Protein AF-A0A954LN34-F1 (afdb_monomer)

pLDDT: mean 87.36, std 16.61, range [33.41, 98.31]

Nearest PDB structures (foldseek):
  6lxg-assembly1_B  TM=5.171E-01  e=6.268E+00  Mycobacterium tuberculosis
  7b5c-assembly1_A  TM=2.939E-01  e=4.880E+00  Mus musculus

Structure (mmCIF, N/CA/C/O backbone):
data_AF-A0A954LN34-F1
#
_entry.id   AF-A0A954LN34-F1
#
loop_
_atom_site.group_PDB
_atom_site.id
_atom_site.type_symbol
_atom_site.label_atom_id
_atom_site.label_alt_id
_atom_site.label_comp_id
_atom_site.label_asym_id
_atom_site.label_entity_id
_atom_site.label_seq_id
_atom_site.pdbx_PDB_ins_code
_atom_site.Cartn_x
_atom_site.Cartn_y
_atom_site.Cartn_z
_atom_site.occupancy
_atom_site.B_iso_or_equiv
_atom_site.auth_seq_id
_atom_site.auth_comp_id
_atom_site.auth_asym_id
_atom_site.auth_atom_id
_atom_site.pdbx_PDB_model_num
ATOM 1 N N . MET A 1 1 ? -23.114 -27.051 -8.388 1.00 41.94 1 MET A N 1
ATOM 2 C CA . MET A 1 1 ? -22.144 -25.937 -8.373 1.00 41.94 1 MET A CA 1
ATOM 3 C C . MET A 1 1 ? -21.396 -26.047 -7.059 1.00 41.94 1 MET A C 1
ATOM 5 O O . MET A 1 1 ? -22.059 -26.038 -6.033 1.00 41.94 1 MET A O 1
ATOM 9 N N . ALA A 1 2 ? -20.092 -26.320 -7.089 1.00 38.81 2 ALA A N 1
ATOM 10 C CA . ALA A 1 2 ? -19.296 -26.525 -5.880 1.00 38.81 2 ALA A CA 1
ATOM 11 C C . ALA A 1 2 ? -18.887 -25.170 -5.283 1.00 38.81 2 ALA A C 1
ATOM 13 O O . ALA A 1 2 ? -18.466 -24.279 -6.020 1.00 38.81 2 ALA A O 1
ATOM 14 N N . GLU A 1 3 ? -19.047 -25.025 -3.970 1.00 33.44 3 GLU A N 1
ATOM 15 C CA . GLU A 1 3 ? -18.544 -23.899 -3.178 1.00 33.44 3 GLU A CA 1
ATOM 16 C C . GLU A 1 3 ? -17.010 -23.817 -3.304 1.00 33.44 3 GLU A C 1
ATOM 18 O O . GLU A 1 3 ? -16.348 -24.860 -3.243 1.00 33.44 3 GLU A O 1
ATOM 23 N N . PRO A 1 4 ? -16.408 -22.629 -3.497 1.00 43.12 4 PRO A N 1
ATOM 24 C CA . PRO A 1 4 ? -14.958 -22.517 -3.479 1.00 43.12 4 PRO A CA 1
ATOM 25 C C . PRO A 1 4 ? -14.451 -22.800 -2.061 1.00 43.12 4 PRO A C 1
ATOM 27 O O . PRO A 1 4 ? -14.928 -22.215 -1.090 1.00 43.12 4 PRO A O 1
ATOM 30 N N . ALA A 1 5 ? -13.488 -23.715 -1.955 1.00 43.81 5 ALA A N 1
ATOM 31 C CA . ALA A 1 5 ? -12.868 -24.095 -0.695 1.00 43.81 5 ALA A CA 1
ATOM 32 C C . ALA A 1 5 ? -12.313 -22.857 0.029 1.00 43.81 5 ALA A C 1
ATOM 34 O O . ALA A 1 5 ? -11.467 -22.137 -0.504 1.00 43.81 5 ALA A O 1
ATOM 35 N N . ASN A 1 6 ? -12.802 -22.625 1.247 1.00 42.81 6 ASN A N 1
ATOM 36 C CA . ASN A 1 6 ? -12.326 -21.573 2.131 1.00 42.81 6 ASN A CA 1
ATOM 37 C C . ASN A 1 6 ? -10.944 -21.981 2.663 1.00 42.81 6 ASN A C 1
ATOM 39 O O . ASN A 1 6 ? -10.835 -22.778 3.595 1.00 42.81 6 ASN A O 1
ATOM 43 N N . LEU A 1 7 ? -9.883 -21.513 2.003 1.00 35.97 7 LEU A N 1
ATOM 44 C CA . LEU A 1 7 ? -8.518 -21.696 2.487 1.00 35.97 7 LEU A CA 1
ATOM 45 C C . LEU A 1 7 ? -8.328 -20.825 3.738 1.00 35.97 7 LEU A C 1
ATOM 47 O O . LEU A 1 7 ? -8.652 -19.637 3.689 1.00 35.97 7 LEU A O 1
ATOM 51 N N . PRO A 1 8 ? -7.813 -21.379 4.850 1.00 37.09 8 PRO A N 1
ATOM 52 C CA . PRO A 1 8 ? -7.525 -20.580 6.032 1.00 37.09 8 PRO A CA 1
ATOM 53 C C . PRO A 1 8 ? -6.490 -19.496 5.689 1.00 37.09 8 PRO A C 1
ATOM 55 O O . PRO A 1 8 ? -5.587 -19.751 4.881 1.00 37.09 8 PRO A O 1
ATOM 58 N N . PRO A 1 9 ? -6.601 -18.292 6.277 1.00 42.91 9 PRO A N 1
ATOM 59 C CA . PRO A 1 9 ? -5.629 -17.236 6.046 1.00 42.91 9 PRO A CA 1
ATOM 60 C C . PRO A 1 9 ? -4.232 -17.723 6.467 1.00 42.91 9 PRO A C 1
ATOM 62 O O . PRO A 1 9 ? -4.097 -18.353 7.521 1.00 42.91 9 PRO A O 1
ATOM 65 N N . PRO A 1 10 ? -3.188 -17.464 5.660 1.00 43.22 10 PRO A N 1
ATOM 66 C CA . PRO A 1 10 ? -1.833 -17.856 6.009 1.00 43.22 10 PRO A CA 1
ATOM 67 C C . PRO A 1 10 ? -1.407 -17.133 7.291 1.00 43.22 10 PRO A C 1
ATOM 69 O O . PRO A 1 10 ? -1.417 -15.904 7.357 1.00 43.22 10 PRO A O 1
ATOM 72 N N . GLN A 1 11 ? -1.034 -17.901 8.313 1.00 33.41 11 GLN A N 1
ATOM 73 C CA . GLN A 1 11 ? -0.382 -17.367 9.503 1.00 33.41 11 GLN A CA 1
ATOM 74 C C . GLN A 1 11 ? 1.071 -17.053 9.142 1.00 33.41 11 GLN A C 1
ATOM 76 O O . GLN A 1 11 ? 1.841 -17.961 8.836 1.00 33.41 11 GLN A O 1
ATOM 81 N N . VAL A 1 12 ? 1.432 -15.771 9.139 1.00 45.25 12 VAL A N 1
ATOM 82 C CA . VAL A 1 12 ? 2.805 -15.316 8.896 1.00 45.25 12 VAL A CA 1
ATOM 83 C C . VAL A 1 12 ? 3.353 -14.662 10.158 1.00 45.25 12 VAL A C 1
ATOM 85 O O . VAL A 1 12 ? 2.888 -13.605 10.580 1.00 45.25 12 VAL A O 1
ATOM 88 N N . ASP A 1 13 ? 4.340 -15.320 10.766 1.00 37.47 13 ASP A N 1
ATOM 89 C CA . ASP A 1 13 ? 5.148 -14.762 11.848 1.00 37.47 13 ASP A CA 1
ATOM 90 C C . ASP A 1 13 ? 5.929 -13.544 11.337 1.00 37.47 13 ASP A C 1
ATOM 92 O O . ASP A 1 13 ? 6.609 -13.608 10.310 1.00 37.47 13 ASP A O 1
ATOM 96 N N . ALA A 1 14 ? 5.863 -12.433 12.075 1.00 39.62 14 ALA A N 1
ATOM 97 C CA . ALA A 1 14 ? 6.449 -11.133 11.733 1.00 39.62 14 ALA A CA 1
ATOM 98 C C . ALA A 1 14 ? 7.988 -11.078 11.882 1.00 39.62 14 ALA A C 1
ATOM 100 O O . ALA A 1 14 ? 8.543 -10.160 12.488 1.00 39.62 14 ALA A O 1
ATOM 101 N N . THR A 1 15 ? 8.697 -12.067 11.339 1.00 38.38 15 THR A N 1
ATOM 102 C CA . THR A 1 15 ? 10.159 -12.032 11.192 1.00 38.38 15 THR A CA 1
ATOM 103 C C . THR A 1 15 ? 10.550 -11.376 9.867 1.00 38.38 15 THR A C 1
ATOM 105 O O . THR A 1 15 ? 9.767 -11.327 8.919 1.00 38.38 15 THR A O 1
ATOM 108 N N . ALA A 1 16 ? 11.756 -10.804 9.805 1.00 47.44 16 ALA A N 1
ATOM 109 C CA . ALA A 1 16 ? 12.271 -10.180 8.592 1.00 47.44 16 ALA A CA 1
ATOM 110 C C . ALA A 1 16 ? 12.345 -11.213 7.453 1.00 47.44 16 ALA A C 1
ATOM 112 O O . ALA A 1 16 ? 13.194 -12.102 7.460 1.00 47.44 16 ALA A O 1
ATOM 113 N N . VAL A 1 17 ? 11.446 -11.070 6.482 1.00 54.97 17 VAL A N 1
ATOM 114 C CA . VAL A 1 17 ? 11.381 -11.850 5.242 1.00 54.97 17 VAL A CA 1
ATOM 115 C C . VAL A 1 17 ? 12.720 -11.696 4.507 1.00 54.97 17 VAL A C 1
ATOM 117 O O . VAL A 1 17 ? 13.116 -10.584 4.151 1.00 54.97 17 VAL A O 1
ATOM 120 N N . ALA A 1 18 ? 13.465 -12.792 4.334 1.00 58.56 18 ALA A N 1
ATOM 121 C CA . ALA A 1 18 ? 14.769 -12.771 3.667 1.00 58.56 18 ALA A CA 1
ATOM 122 C C . ALA A 1 18 ? 14.633 -12.343 2.187 1.00 58.56 18 ALA A C 1
ATOM 124 O O . ALA A 1 18 ? 13.582 -12.504 1.581 1.00 58.56 18 ALA A O 1
ATOM 125 N N . ALA A 1 19 ? 15.692 -11.833 1.548 1.00 58.03 19 ALA A N 1
ATOM 126 C CA . ALA A 1 19 ? 15.618 -11.386 0.144 1.00 58.03 19 ALA A CA 1
ATOM 127 C C . ALA A 1 19 ? 15.076 -12.440 -0.864 1.00 58.03 19 ALA A C 1
ATOM 129 O O . ALA A 1 19 ? 14.280 -12.055 -1.723 1.00 58.03 19 ALA A O 1
ATOM 130 N N . PRO A 1 20 ? 15.410 -13.750 -0.760 1.00 60.56 20 PRO A N 1
ATOM 131 C CA . PRO A 1 20 ? 14.791 -14.789 -1.596 1.00 60.56 20 PRO A CA 1
ATOM 132 C C . PRO A 1 20 ? 13.274 -14.904 -1.386 1.00 60.56 20 PRO A C 1
ATOM 134 O O . PRO A 1 20 ? 12.537 -15.241 -2.308 1.00 60.56 20 PRO A O 1
ATOM 137 N N . ASP A 1 21 ? 12.817 -14.589 -0.179 1.00 81.88 21 ASP A N 1
ATOM 138 C CA . ASP A 1 21 ? 11.415 -14.618 0.221 1.00 81.88 21 ASP A CA 1
ATOM 139 C C . ASP A 1 21 ? 10.675 -13.358 -0.282 1.00 81.88 21 ASP A C 1
ATOM 141 O O . ASP A 1 21 ? 9.551 -13.443 -0.768 1.00 81.88 21 ASP A O 1
ATOM 145 N N . LEU A 1 22 ? 11.343 -12.197 -0.355 1.00 90.06 22 LEU A N 1
ATOM 146 C CA . LEU A 1 22 ? 10.766 -10.988 -0.965 1.00 90.06 22 LEU A CA 1
ATOM 147 C C . LEU A 1 22 ? 10.579 -11.089 -2.483 1.00 90.06 22 LEU A C 1
ATOM 149 O O . LEU A 1 22 ? 9.572 -10.597 -2.994 1.00 90.06 22 LEU A O 1
ATOM 153 N N . LEU A 1 23 ? 11.505 -11.734 -3.202 1.00 92.50 23 LEU A N 1
ATOM 154 C CA . LEU A 1 23 ? 11.328 -12.023 -4.629 1.00 92.50 23 LEU A CA 1
ATOM 155 C C . LEU A 1 23 ? 10.081 -12.891 -4.845 1.00 92.50 23 LEU A C 1
ATOM 157 O O . LEU A 1 23 ? 9.203 -12.529 -5.629 1.00 92.50 23 LEU A O 1
ATOM 161 N N . ALA A 1 24 ? 9.979 -13.997 -4.103 1.00 92.12 24 ALA A N 1
ATOM 162 C CA . ALA A 1 24 ? 8.830 -14.892 -4.170 1.00 92.12 24 ALA A CA 1
ATOM 163 C C . ALA A 1 24 ? 7.522 -14.168 -3.806 1.00 92.12 24 ALA A C 1
ATOM 165 O O . ALA A 1 24 ? 6.539 -14.269 -4.541 1.00 92.12 24 ALA A O 1
ATOM 166 N N . ALA A 1 25 ? 7.519 -13.375 -2.731 1.00 93.69 25 ALA A N 1
ATOM 167 C CA . ALA A 1 25 ? 6.365 -12.591 -2.304 1.00 93.69 25 ALA A CA 1
ATOM 168 C C . ALA A 1 25 ? 5.928 -11.572 -3.368 1.00 93.69 25 ALA A C 1
ATOM 170 O O . ALA A 1 25 ? 4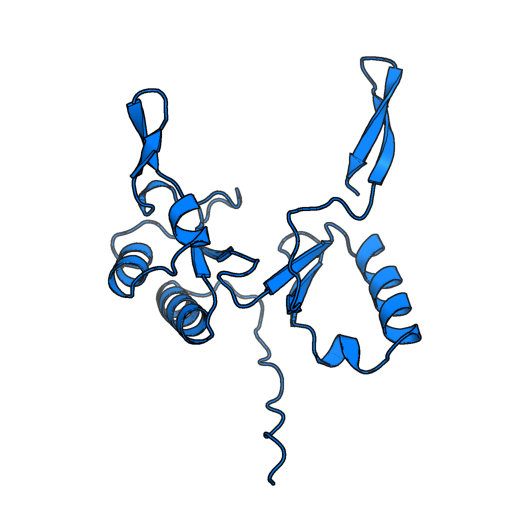.744 -11.497 -3.699 1.00 93.69 25 ALA A O 1
ATOM 171 N N . ALA A 1 26 ? 6.867 -10.824 -3.955 1.00 95.88 26 ALA A N 1
ATOM 172 C CA . ALA A 1 26 ? 6.574 -9.858 -5.010 1.00 95.88 26 ALA A CA 1
ATOM 173 C C . ALA A 1 26 ? 5.959 -10.533 -6.245 1.00 95.88 26 ALA A C 1
ATOM 175 O O . ALA A 1 26 ? 4.951 -10.054 -6.772 1.00 95.88 26 ALA A O 1
ATOM 176 N N . THR A 1 27 ? 6.509 -11.675 -6.668 1.00 95.50 27 THR A N 1
ATOM 177 C CA . THR A 1 27 ? 5.949 -12.477 -7.762 1.00 95.50 27 THR A CA 1
ATOM 178 C C . THR A 1 27 ? 4.543 -12.982 -7.427 1.00 95.50 27 THR A C 1
ATOM 180 O O . THR A 1 27 ? 3.633 -12.836 -8.244 1.00 95.50 27 THR A O 1
ATOM 183 N N . CYS A 1 28 ? 4.326 -13.513 -6.220 1.00 95.94 28 CYS A N 1
ATOM 184 C CA . CYS A 1 28 ? 3.008 -13.952 -5.757 1.00 95.94 28 CYS A CA 1
ATOM 185 C C . CYS A 1 28 ? 1.984 -12.810 -5.762 1.00 95.94 28 CYS A C 1
ATOM 187 O O . CYS A 1 28 ? 0.871 -12.988 -6.254 1.00 95.94 28 CYS A O 1
ATOM 189 N N . TYR A 1 29 ? 2.356 -11.622 -5.283 1.00 97.06 29 TYR A N 1
ATOM 190 C CA . TYR A 1 29 ? 1.475 -10.453 -5.264 1.00 97.06 29 TYR A CA 1
ATOM 191 C C . TYR A 1 29 ? 1.093 -9.998 -6.671 1.00 97.06 29 TYR A C 1
ATOM 193 O O . TYR A 1 29 ? -0.088 -9.760 -6.932 1.00 97.06 29 TYR A O 1
ATOM 201 N N . VAL A 1 30 ? 2.047 -9.946 -7.603 1.00 97.88 30 VAL A N 1
ATOM 202 C CA . VAL A 1 30 ? 1.752 -9.595 -9.000 1.00 97.88 30 VAL A CA 1
ATOM 203 C C . VAL A 1 30 ? 0.845 -10.626 -9.666 1.00 97.88 30 VAL A C 1
ATOM 205 O O . VAL A 1 30 ? -0.122 -10.239 -10.326 1.00 97.88 30 VAL A O 1
ATOM 208 N N . ASN A 1 31 ? 1.086 -11.919 -9.438 1.00 96.94 31 ASN A N 1
ATOM 209 C CA . ASN A 1 31 ? 0.231 -12.996 -9.946 1.00 96.94 31 ASN A CA 1
ATOM 210 C C . ASN A 1 31 ? -1.184 -12.957 -9.345 1.00 96.94 31 ASN A C 1
ATOM 212 O O . ASN A 1 31 ? -2.149 -13.293 -10.026 1.00 96.94 31 ASN A O 1
ATOM 216 N N . ALA A 1 32 ? -1.326 -12.479 -8.107 1.00 95.75 32 ALA A N 1
ATOM 217 C CA . ALA A 1 32 ? -2.614 -12.212 -7.464 1.00 95.75 32 ALA A CA 1
ATOM 218 C C . ALA A 1 32 ? -3.280 -10.899 -7.935 1.00 95.75 32 ALA A C 1
ATOM 220 O O . ALA A 1 32 ? -4.314 -10.490 -7.400 1.00 95.75 32 ALA A O 1
ATOM 221 N N . GLY A 1 33 ? -2.700 -10.215 -8.926 1.00 96.69 33 GLY A N 1
ATOM 222 C CA . GLY A 1 33 ? -3.247 -8.998 -9.515 1.00 96.69 33 GLY A CA 1
ATOM 223 C C . GLY A 1 33 ? -2.891 -7.711 -8.772 1.00 96.69 33 GLY A C 1
ATOM 224 O O . GLY A 1 33 ? -3.475 -6.671 -9.076 1.00 96.69 33 GLY A O 1
ATOM 225 N N . LEU A 1 34 ? -1.936 -7.730 -7.841 1.00 98.06 34 LEU A N 1
ATOM 226 C CA . LEU A 1 34 ? -1.452 -6.532 -7.151 1.00 98.06 34 LEU A CA 1
ATOM 227 C C . LEU A 1 34 ? -0.329 -5.845 -7.940 1.00 98.06 34 LEU A C 1
ATOM 229 O O . LEU A 1 34 ? 0.487 -6.495 -8.587 1.00 98.06 34 LEU A O 1
ATOM 233 N N . SER A 1 35 ? -0.261 -4.519 -7.880 1.00 98.31 35 SER A N 1
ATOM 234 C CA . SER A 1 35 ? 0.917 -3.761 -8.307 1.00 98.31 35 SER A CA 1
ATOM 235 C C . SER A 1 35 ? 1.813 -3.492 -7.109 1.00 98.31 35 SER A C 1
ATOM 237 O O . SER A 1 35 ? 1.326 -3.157 -6.029 1.00 98.31 35 SER A O 1
ATOM 239 N N . VAL A 1 36 ? 3.122 -3.644 -7.289 1.00 98.00 36 VAL A N 1
ATOM 240 C CA . VAL A 1 36 ? 4.103 -3.538 -6.208 1.00 98.00 36 VAL A CA 1
ATOM 241 C C . VAL A 1 36 ? 5.303 -2.697 -6.617 1.00 98.00 36 VAL A C 1
ATOM 243 O O . VAL A 1 36 ? 5.593 -2.553 -7.804 1.00 98.00 36 VAL A O 1
ATOM 246 N N . ILE A 1 37 ? 6.005 -2.151 -5.625 1.00 97.75 37 ILE A N 1
ATOM 247 C CA . ILE A 1 37 ? 7.256 -1.409 -5.798 1.00 97.75 37 ILE A CA 1
ATOM 248 C C . ILE A 1 37 ? 8.260 -1.760 -4.695 1.00 97.75 37 ILE A C 1
ATOM 250 O O . ILE A 1 37 ? 7.854 -2.070 -3.571 1.00 97.75 37 ILE A O 1
ATOM 254 N N . PRO A 1 38 ? 9.568 -1.649 -4.971 1.00 96.25 38 PRO A N 1
ATOM 255 C CA . PRO A 1 38 ? 10.586 -1.758 -3.946 1.00 96.25 38 PRO A CA 1
ATOM 256 C C . PRO A 1 38 ? 10.609 -0.481 -3.095 1.00 96.25 38 PRO A C 1
ATOM 258 O O . PRO A 1 38 ? 10.485 0.636 -3.613 1.00 96.25 38 PRO A O 1
ATOM 261 N N . ILE A 1 39 ? 10.814 -0.632 -1.788 1.00 95.19 39 ILE A N 1
ATOM 262 C CA . ILE A 1 39 ? 10.953 0.482 -0.833 1.00 95.19 39 ILE A CA 1
ATOM 263 C C . ILE A 1 39 ? 12.289 0.416 -0.100 1.00 95.19 39 ILE A C 1
ATOM 265 O O . ILE A 1 39 ? 12.878 -0.649 0.050 1.00 95.19 39 ILE A O 1
ATOM 269 N N . SER A 1 40 ? 12.804 1.551 0.353 1.00 92.25 40 SER A N 1
ATOM 270 C CA . SER A 1 40 ? 14.037 1.604 1.131 1.00 92.25 40 SER A CA 1
ATOM 271 C C . SER A 1 40 ? 13.902 0.800 2.429 1.00 92.25 40 SER A C 1
ATOM 273 O O . SER A 1 40 ? 12.920 0.938 3.158 1.00 92.25 40 SER A O 1
ATOM 275 N N . ALA A 1 41 ? 14.917 -0.009 2.744 1.00 88.69 41 ALA A N 1
ATOM 276 C CA . ALA A 1 41 ? 14.999 -0.780 3.990 1.00 88.69 41 ALA A CA 1
ATOM 277 C C . ALA A 1 41 ? 15.502 0.050 5.195 1.00 88.69 41 ALA A C 1
ATOM 279 O O . ALA A 1 41 ? 15.850 -0.501 6.232 1.00 88.69 41 ALA A O 1
ATOM 280 N N . ASP A 1 42 ? 15.547 1.379 5.068 1.00 87.31 42 ASP A N 1
ATOM 281 C CA . ASP A 1 42 ? 16.026 2.327 6.087 1.00 87.31 42 ASP A CA 1
ATOM 282 C C . ASP A 1 42 ? 14.913 2.826 7.030 1.00 87.31 42 ASP A C 1
ATOM 284 O O . ASP A 1 42 ? 15.110 3.761 7.803 1.00 87.31 42 ASP A O 1
ATOM 288 N N . GLY A 1 43 ? 13.716 2.238 6.943 1.00 82.88 43 GLY A N 1
ATOM 289 C CA . GLY A 1 43 ? 12.555 2.627 7.745 1.00 82.88 43 GLY A CA 1
ATOM 290 C C . GLY A 1 43 ? 11.855 3.910 7.282 1.00 82.88 43 GLY A C 1
ATOM 291 O O . GLY A 1 43 ? 10.807 4.254 7.829 1.00 82.88 43 GLY A O 1
ATOM 292 N N . SER A 1 44 ? 12.356 4.593 6.245 1.00 86.75 44 SER A N 1
ATOM 293 C CA . SER A 1 44 ? 11.721 5.804 5.700 1.00 86.75 44 SER A CA 1
ATOM 294 C C . SER A 1 44 ? 10.380 5.533 5.014 1.00 86.75 44 SER A C 1
ATOM 296 O O . SER A 1 44 ? 9.640 6.475 4.730 1.00 86.75 44 SER A O 1
ATOM 298 N N . LYS A 1 45 ? 10.093 4.262 4.686 1.00 82.38 45 LYS A N 1
ATOM 299 C CA . LYS A 1 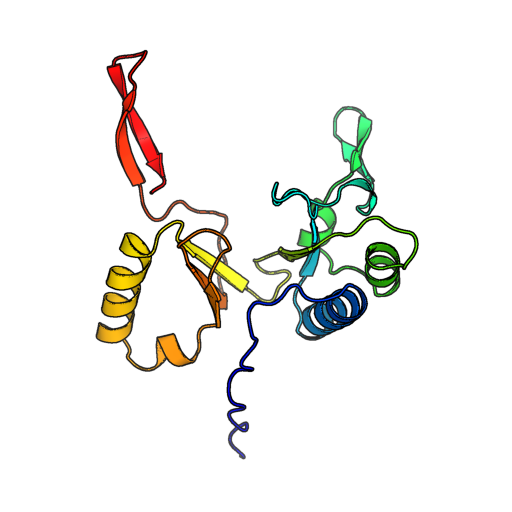45 ? 8.988 3.827 3.812 1.00 82.38 45 LYS A CA 1
ATOM 300 C C . LYS A 1 45 ? 9.008 4.501 2.427 1.00 82.38 45 LYS A C 1
ATOM 302 O O . LYS A 1 45 ? 8.022 4.450 1.695 1.00 82.38 45 LYS A O 1
ATOM 307 N N . SER A 1 46 ? 10.119 5.134 2.046 1.00 92.56 46 SER A N 1
ATOM 308 C CA . SER A 1 46 ? 10.257 5.769 0.737 1.00 92.56 46 SER A CA 1
ATOM 309 C C . SER A 1 46 ? 10.467 4.716 -0.348 1.00 92.56 46 SER A C 1
ATOM 311 O O . SER A 1 46 ? 11.077 3.684 -0.076 1.00 92.56 46 SER A O 1
ATOM 313 N N . PRO A 1 47 ? 10.035 4.961 -1.596 1.00 95.81 47 PRO A N 1
ATOM 314 C CA . PRO A 1 47 ? 10.386 4.088 -2.706 1.00 95.81 47 PRO A CA 1
ATOM 315 C C . PRO A 1 47 ? 11.905 3.938 -2.847 1.00 95.81 47 PRO A C 1
ATOM 317 O O . PRO A 1 47 ? 12.651 4.904 -2.676 1.00 95.81 47 PRO A O 1
ATOM 320 N N . ALA A 1 48 ? 12.373 2.743 -3.208 1.00 95.19 48 ALA A N 1
ATOM 321 C CA . ALA A 1 48 ? 13.781 2.484 -3.481 1.00 95.19 48 ALA A CA 1
ATOM 322 C C . ALA A 1 48 ? 14.145 3.062 -4.858 1.00 95.19 48 ALA A C 1
ATOM 324 O O . ALA A 1 48 ? 14.305 2.345 -5.845 1.00 95.19 48 ALA A O 1
ATOM 325 N N . TRP A 1 49 ? 14.241 4.394 -4.924 1.00 94.94 49 TRP A N 1
ATOM 326 C CA . TRP A 1 49 ? 14.238 5.188 -6.155 1.00 94.94 49 TRP A CA 1
ATOM 327 C C . TRP A 1 49 ? 15.181 4.673 -7.240 1.00 94.94 49 TRP A C 1
ATOM 329 O O . TRP A 1 49 ? 14.793 4.661 -8.403 1.00 94.94 49 TRP A O 1
ATOM 339 N N . ARG A 1 50 ? 16.375 4.198 -6.862 1.00 92.31 50 ARG A N 1
ATOM 340 C CA . ARG A 1 50 ? 17.397 3.670 -7.782 1.00 92.31 50 ARG A CA 1
ATOM 341 C C . ARG A 1 50 ? 16.878 2.577 -8.727 1.00 92.31 50 ARG A C 1
ATOM 343 O O . ARG A 1 50 ? 17.382 2.457 -9.835 1.00 92.31 50 ARG A O 1
ATOM 350 N N . PHE A 1 51 ? 15.897 1.796 -8.275 1.00 93.69 51 PHE A N 1
ATOM 351 C CA . PHE A 1 51 ? 15.334 0.656 -8.996 1.00 93.69 51 PHE A CA 1
ATOM 352 C C . PHE A 1 51 ? 14.133 1.024 -9.869 1.00 93.69 51 PHE A C 1
ATOM 354 O O . PHE A 1 51 ? 13.652 0.215 -10.658 1.00 93.69 51 PHE A O 1
ATOM 361 N N . LEU A 1 52 ? 13.607 2.236 -9.707 1.00 96.00 52 LEU A N 1
ATOM 362 C CA . LEU A 1 52 ? 12.405 2.671 -10.399 1.00 96.00 52 LEU A CA 1
ATOM 363 C C . LEU A 1 52 ? 12.756 3.294 -11.753 1.00 96.00 52 LEU A C 1
ATOM 365 O O . LEU A 1 52 ? 13.831 3.874 -11.903 1.00 96.00 52 LEU A O 1
ATOM 369 N N . PRO A 1 53 ? 11.856 3.255 -12.744 1.00 96.44 53 PRO A N 1
ATOM 370 C CA . PRO A 1 53 ? 12.079 3.929 -14.012 1.00 96.44 53 PRO A CA 1
ATOM 371 C C . PRO A 1 53 ? 12.192 5.443 -13.814 1.00 96.44 53 PRO A C 1
ATOM 373 O O . PRO A 1 53 ? 11.588 6.030 -12.909 1.00 96.44 53 PRO A O 1
ATOM 376 N N . LYS A 1 54 ? 12.945 6.099 -14.699 1.00 96.56 54 LYS A N 1
ATOM 377 C CA . LYS A 1 54 ? 12.932 7.559 -14.802 1.00 96.56 54 LYS A CA 1
ATOM 378 C C . LYS A 1 54 ? 11.779 7.991 -15.700 1.00 96.56 54 LYS A C 1
ATOM 380 O O . LYS A 1 54 ? 11.601 7.448 -16.785 1.00 96.56 54 LYS A O 1
ATOM 385 N N . ILE A 1 55 ? 11.037 9.001 -15.265 1.00 95.75 55 ILE A N 1
ATOM 386 C CA . ILE A 1 55 ? 10.043 9.693 -16.088 1.00 95.75 55 ILE A CA 1
ATOM 387 C C . ILE A 1 55 ? 10.517 11.115 -16.362 1.00 95.75 55 ILE A C 1
ATOM 389 O O . ILE A 1 55 ? 11.176 11.730 -15.516 1.00 95.75 55 ILE A O 1
ATOM 393 N N . ARG A 1 56 ? 10.163 11.644 -17.533 1.00 96.19 56 ARG A N 1
ATOM 394 C CA . ARG A 1 56 ? 10.438 13.035 -17.889 1.00 96.19 56 ARG A CA 1
ATOM 395 C C . ARG A 1 56 ? 9.383 13.941 -17.254 1.00 96.19 56 ARG A C 1
ATOM 397 O O . ARG A 1 56 ? 8.188 13.752 -17.463 1.00 96.19 56 ARG A O 1
ATOM 404 N N . LYS A 1 57 ? 9.824 14.898 -16.445 1.00 93.88 57 LYS A N 1
ATOM 405 C CA . LYS A 1 57 ? 8.985 15.926 -15.820 1.00 93.88 57 LYS A CA 1
ATOM 406 C C . LYS A 1 57 ? 8.686 17.054 -16.813 1.00 93.88 57 LYS A C 1
ATOM 408 O O . LYS A 1 57 ? 9.350 17.181 -17.841 1.00 93.88 57 LYS A O 1
ATOM 413 N N . SER A 1 58 ? 7.698 17.892 -16.494 1.00 93.25 58 SER A N 1
ATOM 414 C CA . SER A 1 58 ? 7.291 19.032 -17.334 1.00 93.25 58 SER A CA 1
ATOM 415 C C . SER A 1 58 ? 8.411 20.057 -17.548 1.00 93.25 58 SER A C 1
ATOM 417 O O . SER A 1 58 ? 8.489 20.659 -18.611 1.00 93.25 58 SER A O 1
ATOM 419 N N . ASN A 1 59 ? 9.317 20.201 -16.577 1.00 93.44 59 ASN A N 1
ATOM 420 C CA . ASN A 1 59 ? 10.520 21.036 -16.667 1.00 93.44 59 ASN A CA 1
ATOM 421 C C . ASN A 1 59 ? 11.653 20.407 -17.514 1.00 93.44 59 ASN A C 1
ATOM 423 O O . ASN A 1 59 ? 12.736 20.976 -17.603 1.00 93.44 59 ASN A O 1
ATOM 427 N N . GLY A 1 60 ? 11.438 19.226 -18.105 1.00 94.12 60 GLY A N 1
ATOM 428 C CA . GLY A 1 60 ? 12.417 18.512 -18.925 1.00 94.12 60 GLY A CA 1
ATOM 429 C C . GLY A 1 60 ? 13.351 17.562 -18.166 1.00 94.12 60 GLY A C 1
ATOM 430 O O . GLY A 1 60 ? 14.061 16.799 -18.820 1.00 94.12 60 GLY A O 1
ATOM 431 N N . GLU A 1 61 ? 13.332 17.552 -16.831 1.00 96.25 61 GLU A N 1
ATOM 432 C CA . GLU A 1 61 ? 14.198 16.720 -15.984 1.00 96.25 61 GLU A CA 1
ATOM 433 C C . GLU A 1 61 ? 13.772 15.240 -15.980 1.00 96.25 61 GLU A C 1
ATOM 435 O O . GLU A 1 61 ? 12.582 14.919 -15.952 1.00 96.25 61 GLU A O 1
ATOM 440 N N . TRP A 1 62 ? 14.742 14.321 -15.948 1.00 96.75 62 TRP A N 1
ATOM 441 C CA . TRP A 1 62 ? 14.495 12.890 -15.750 1.00 96.75 62 TRP A CA 1
ATOM 442 C C . TRP A 1 62 ? 14.622 12.509 -14.277 1.00 96.75 62 TRP A C 1
ATOM 444 O O . TRP A 1 62 ? 15.718 12.547 -13.719 1.00 96.75 62 TRP A O 1
ATOM 454 N N . LYS A 1 63 ? 13.524 12.053 -13.666 1.00 96.50 63 LYS A N 1
ATOM 455 C CA . LYS A 1 63 ? 13.497 11.669 -12.248 1.00 96.50 63 LYS A CA 1
ATOM 456 C C . LYS A 1 63 ? 12.920 10.274 -12.053 1.00 96.50 63 LYS A C 1
ATOM 458 O O . LYS A 1 63 ? 11.917 9.928 -12.676 1.00 96.50 63 LYS A O 1
ATOM 463 N N . HIS A 1 64 ? 13.534 9.496 -11.162 1.00 96.69 64 HIS A N 1
ATOM 464 C CA . HIS A 1 64 ? 13.004 8.203 -10.733 1.00 96.69 64 HIS A CA 1
ATOM 465 C C . HIS A 1 64 ? 11.583 8.351 -10.190 1.00 96.69 64 HIS A C 1
ATOM 467 O O . HIS A 1 64 ? 11.279 9.302 -9.462 1.00 96.69 64 HIS A O 1
ATOM 473 N N . SER A 1 65 ? 10.697 7.432 -10.563 1.00 96.62 65 SER A N 1
ATOM 474 C CA . SER A 1 65 ? 9.295 7.542 -10.202 1.00 96.62 65 SER A CA 1
ATOM 475 C C . SER A 1 65 ? 8.577 6.207 -10.129 1.00 96.62 65 SER A C 1
ATOM 477 O O . SER A 1 65 ? 8.753 5.338 -10.975 1.00 96.62 65 SER A O 1
ATOM 479 N N . TRP A 1 66 ? 7.701 6.098 -9.133 1.00 96.75 66 TRP A N 1
ATOM 480 C CA . TRP A 1 66 ? 6.785 4.979 -8.975 1.00 96.75 66 TRP A CA 1
ATOM 481 C C . TRP A 1 66 ? 5.468 5.167 -9.751 1.00 96.75 66 TRP A C 1
ATOM 483 O O . TRP A 1 66 ? 4.726 4.205 -9.896 1.00 96.75 66 TRP A O 1
ATOM 493 N N . TYR A 1 67 ? 5.183 6.371 -10.279 1.00 95.62 67 TYR A N 1
ATOM 494 C CA . TYR A 1 67 ? 3.937 6.686 -10.999 1.00 95.62 67 TYR A CA 1
ATOM 495 C C . TYR A 1 67 ? 3.570 5.676 -12.100 1.00 95.62 67 TYR A C 1
ATOM 497 O O . TYR A 1 67 ? 2.397 5.321 -12.174 1.00 95.62 67 TYR A O 1
ATOM 505 N N . PRO A 1 68 ? 4.510 5.150 -12.916 1.00 97.38 68 PRO A N 1
ATOM 506 C CA . PRO A 1 68 ? 4.169 4.139 -13.919 1.00 97.38 68 PRO A CA 1
ATOM 507 C C . PRO A 1 68 ? 3.481 2.901 -13.334 1.00 97.38 68 PRO A C 1
ATOM 509 O O . PRO A 1 68 ? 2.631 2.305 -13.993 1.00 97.38 68 PRO A O 1
ATOM 512 N N . TYR A 1 69 ? 3.790 2.546 -12.084 1.00 98.06 69 TYR A N 1
ATOM 513 C CA . TYR A 1 69 ? 3.221 1.374 -11.427 1.00 98.06 69 TYR A CA 1
ATOM 514 C C . TYR A 1 69 ? 1.778 1.574 -10.928 1.00 98.06 69 TYR A C 1
ATOM 516 O O . TYR A 1 69 ? 1.153 0.628 -10.454 1.00 98.06 69 TYR A O 1
ATOM 524 N N . GLN A 1 70 ? 1.221 2.782 -11.071 1.00 96.19 70 GLN A N 1
ATOM 525 C CA . GLN A 1 70 ? -0.218 3.031 -10.913 1.00 96.19 70 GLN A CA 1
ATOM 526 C C . GLN A 1 70 ? -1.026 2.647 -12.159 1.00 96.19 70 GLN A C 1
ATOM 528 O O . GLN A 1 70 ? -2.244 2.546 -12.085 1.00 96.19 70 GLN A O 1
ATOM 533 N N . SER A 1 71 ? -0.372 2.446 -13.307 1.00 96.25 71 SER A N 1
ATOM 534 C CA . SER A 1 71 ? -1.043 2.135 -14.581 1.00 96.25 71 SER A CA 1
ATOM 535 C C . SER A 1 71 ? -0.602 0.805 -15.193 1.00 96.25 71 SER A C 1
ATOM 537 O O . SER A 1 71 ? -1.277 0.282 -16.074 1.00 96.25 71 SER A O 1
ATOM 539 N N . ARG A 1 72 ? 0.510 0.231 -14.728 1.00 97.19 72 ARG A N 1
ATOM 540 C CA . ARG A 1 72 ? 0.950 -1.128 -15.063 1.00 97.19 72 ARG A CA 1
ATOM 541 C C . ARG A 1 72 ? 1.534 -1.814 -13.833 1.00 97.19 72 ARG A C 1
ATOM 543 O O . ARG A 1 72 ? 2.029 -1.147 -12.935 1.00 97.19 72 ARG A O 1
ATOM 550 N N . ARG A 1 73 ? 1.548 -3.143 -13.812 1.00 98.19 73 ARG A N 1
ATOM 551 C CA . ARG A 1 73 ? 2.312 -3.908 -12.812 1.00 98.19 73 ARG A CA 1
ATOM 552 C C . ARG A 1 73 ? 3.795 -3.965 -13.214 1.00 98.19 73 ARG A C 1
ATOM 554 O O . ARG A 1 73 ? 4.108 -3.752 -14.395 1.00 98.19 73 ARG A O 1
ATOM 561 N N . PRO A 1 74 ? 4.718 -4.208 -12.269 1.00 98.00 74 PRO A N 1
ATOM 562 C CA . PRO A 1 74 ? 6.098 -4.489 -12.632 1.00 98.00 74 PRO A CA 1
ATOM 563 C C . PRO A 1 74 ? 6.215 -5.799 -13.406 1.00 98.00 74 PRO A C 1
ATOM 565 O O . PRO A 1 74 ? 5.441 -6.736 -13.215 1.00 98.00 74 PRO A O 1
ATOM 568 N N . THR A 1 75 ? 7.186 -5.842 -14.307 1.00 97.44 75 THR A N 1
ATOM 569 C CA . THR A 1 75 ? 7.546 -7.045 -15.062 1.00 97.44 75 THR A CA 1
ATOM 570 C C . THR A 1 75 ? 8.372 -8.007 -14.200 1.00 97.44 75 THR A C 1
ATOM 572 O O . THR A 1 75 ? 9.032 -7.554 -13.263 1.00 97.44 75 THR A O 1
ATOM 575 N N . PRO A 1 76 ? 8.422 -9.312 -14.532 1.00 96.25 76 PRO A N 1
ATOM 576 C CA . PRO A 1 76 ? 9.289 -10.261 -13.830 1.00 96.25 76 PRO A CA 1
ATOM 577 C C . PRO A 1 76 ? 10.756 -9.809 -13.775 1.00 96.25 76 PRO A C 1
ATOM 579 O O . PRO A 1 76 ? 11.355 -9.817 -12.706 1.00 96.25 76 PRO A O 1
ATOM 582 N N . ALA A 1 77 ? 11.294 -9.296 -14.888 1.00 95.50 77 ALA A N 1
ATOM 583 C CA . ALA A 1 77 ? 12.665 -8.789 -14.952 1.00 95.50 77 ALA A CA 1
ATOM 584 C C . ALA A 1 77 ? 12.906 -7.572 -14.035 1.00 95.50 77 ALA A C 1
ATOM 586 O O . ALA A 1 77 ? 13.977 -7.447 -13.443 1.00 95.50 77 ALA A O 1
ATOM 587 N N . GLU A 1 78 ? 11.919 -6.676 -13.886 1.00 95.94 78 GLU A N 1
ATOM 588 C CA . GLU A 1 78 ? 12.004 -5.577 -12.915 1.00 95.94 78 GLU A CA 1
ATOM 589 C C . GLU A 1 78 ? 12.075 -6.133 -11.487 1.00 95.94 78 GLU A C 1
ATOM 591 O O . GLU A 1 78 ? 12.988 -5.764 -10.755 1.00 95.94 78 GLU A O 1
ATOM 596 N N . ILE A 1 79 ? 11.195 -7.069 -11.118 1.00 95.38 79 ILE A N 1
ATOM 597 C CA . ILE A 1 79 ? 11.175 -7.677 -9.776 1.00 95.38 79 ILE A CA 1
ATOM 598 C C . ILE A 1 79 ? 12.496 -8.400 -9.476 1.00 95.38 79 ILE A C 1
ATOM 600 O O . ILE A 1 79 ? 13.095 -8.177 -8.424 1.00 95.38 79 ILE A O 1
ATOM 604 N N . GLU A 1 80 ? 12.988 -9.218 -10.410 1.00 92.94 80 GLU A N 1
ATOM 605 C CA . GLU A 1 80 ? 14.282 -9.901 -10.292 1.00 92.94 80 GLU A CA 1
ATOM 606 C C . GLU A 1 80 ? 15.432 -8.906 -10.086 1.00 92.94 80 GLU A C 1
ATOM 608 O O . GLU A 1 80 ? 16.304 -9.126 -9.245 1.00 92.94 80 GLU A O 1
ATOM 613 N N . SER A 1 81 ? 15.420 -7.775 -10.802 1.00 92.19 81 SER A N 1
ATOM 614 C CA . SER A 1 81 ? 16.453 -6.746 -10.654 1.00 92.19 81 SER A CA 1
ATOM 615 C C . SER A 1 81 ? 16.461 -6.106 -9.260 1.00 92.19 81 SER A C 1
ATOM 617 O O . SER A 1 81 ? 17.537 -5.816 -8.730 1.00 92.19 81 SER A O 1
ATOM 619 N N . TRP A 1 82 ? 15.286 -5.925 -8.643 1.00 93.75 82 TRP A N 1
ATOM 620 C CA . TRP A 1 82 ? 15.142 -5.293 -7.327 1.00 93.75 82 TRP A CA 1
ATOM 621 C C . TRP A 1 82 ? 15.721 -6.146 -6.200 1.00 93.75 82 TRP A C 1
ATOM 623 O O . TRP A 1 82 ? 16.292 -5.601 -5.256 1.00 93.75 82 TRP A O 1
ATOM 633 N N . TYR A 1 83 ? 15.594 -7.470 -6.318 1.00 90.56 83 TYR A N 1
ATOM 634 C CA . TYR A 1 83 ? 16.001 -8.437 -5.294 1.00 90.56 83 TYR A CA 1
ATOM 635 C C . TYR A 1 83 ? 17.239 -9.251 -5.684 1.00 90.56 83 TYR A C 1
ATOM 637 O O . TYR A 1 83 ? 17.549 -10.262 -5.056 1.00 90.56 83 TYR A O 1
ATOM 645 N N . SER A 1 84 ? 17.972 -8.815 -6.711 1.00 85.19 84 SER A N 1
ATOM 646 C CA . SER A 1 84 ? 19.235 -9.443 -7.096 1.00 85.19 84 SER A CA 1
ATOM 647 C C . SER A 1 84 ? 20.277 -9.346 -5.969 1.00 85.19 84 SER A C 1
ATOM 649 O O . SER A 1 84 ? 20.393 -8.321 -5.298 1.00 85.19 84 SER A O 1
ATOM 651 N N . ASN A 1 85 ? 21.091 -10.396 -5.798 1.00 70.69 85 ASN A N 1
ATOM 652 C CA . ASN A 1 85 ? 22.083 -10.528 -4.710 1.00 70.69 85 ASN A CA 1
ATOM 653 C C . ASN A 1 85 ? 23.152 -9.414 -4.653 1.00 70.69 85 ASN A C 1
ATOM 655 O O . ASN A 1 85 ? 23.931 -9.353 -3.706 1.00 70.69 85 ASN A O 1
ATOM 659 N N . TRP A 1 86 ? 23.217 -8.555 -5.670 1.00 69.38 86 TRP A N 1
ATOM 660 C CA . TRP A 1 86 ? 24.202 -7.481 -5.805 1.00 69.38 86 TRP A CA 1
ATOM 661 C C . TRP A 1 86 ? 23.642 -6.100 -5.428 1.00 69.38 86 TRP A C 1
ATOM 663 O O . TRP A 1 86 ? 24.396 -5.130 -5.341 1.00 69.38 86 TRP A O 1
ATOM 673 N N . GLY A 1 87 ? 22.325 -5.991 -5.227 1.00 66.69 87 GLY A N 1
ATOM 674 C CA . GLY A 1 87 ? 21.660 -4.762 -4.809 1.00 66.69 87 GLY A CA 1
ATOM 675 C C . GLY A 1 87 ? 21.632 -4.602 -3.285 1.00 66.69 87 GLY A C 1
ATOM 676 O O . GLY A 1 87 ? 21.675 -5.587 -2.551 1.00 66.69 87 GLY A O 1
ATOM 677 N N . PRO A 1 88 ? 21.537 -3.366 -2.765 1.00 75.94 88 PRO A N 1
ATOM 678 C CA . PRO A 1 88 ? 21.249 -3.172 -1.351 1.00 75.94 88 PRO A CA 1
ATOM 679 C C . PRO A 1 88 ? 19.843 -3.675 -1.018 1.00 75.94 88 PRO A C 1
ATOM 681 O O . PRO A 1 88 ? 18.957 -3.606 -1.876 1.00 75.94 88 PRO A O 1
ATOM 684 N N . PRO A 1 89 ? 19.617 -4.104 0.235 1.00 84.69 89 PRO A N 1
ATOM 685 C CA . PRO A 1 89 ? 18.318 -4.600 0.651 1.00 84.69 89 PRO A CA 1
ATOM 686 C C . PRO A 1 89 ? 17.245 -3.528 0.444 1.00 84.69 89 PRO A C 1
ATOM 688 O O . PRO A 1 89 ? 17.430 -2.348 0.764 1.00 84.69 89 PRO A O 1
ATOM 691 N N . CYS A 1 90 ? 16.108 -3.954 -0.088 1.00 91.44 90 CYS A N 1
ATOM 692 C CA . CYS A 1 90 ? 14.901 -3.152 -0.193 1.00 91.44 90 CYS A CA 1
ATOM 693 C C . CYS A 1 90 ? 13.713 -3.970 0.320 1.00 91.44 90 CYS A C 1
ATOM 695 O O . CYS A 1 90 ? 13.730 -5.197 0.272 1.00 91.44 90 CYS A O 1
ATOM 697 N N . GLY A 1 91 ? 12.707 -3.289 0.858 1.00 92.44 91 GLY A N 1
ATOM 698 C CA . GLY A 1 91 ? 11.423 -3.891 1.192 1.00 92.44 91 GLY A CA 1
ATOM 699 C C . GLY A 1 91 ? 10.489 -3.930 -0.016 1.00 92.44 91 GLY A C 1
ATOM 700 O O . GLY A 1 91 ? 10.862 -3.569 -1.133 1.00 92.44 91 GLY A O 1
ATOM 701 N N . LEU A 1 92 ? 9.244 -4.318 0.232 1.00 93.81 92 LEU A N 1
ATOM 702 C CA . LEU A 1 92 ? 8.177 -4.399 -0.759 1.00 93.81 92 LEU A CA 1
ATOM 703 C C . LEU A 1 92 ? 6.988 -3.555 -0.290 1.00 93.81 92 LEU A C 1
ATOM 705 O O . LEU A 1 92 ? 6.610 -3.613 0.878 1.00 93.81 92 LEU A O 1
ATOM 709 N N . ALA A 1 93 ? 6.386 -2.789 -1.195 1.00 95.44 93 ALA A N 1
ATOM 710 C CA . ALA A 1 93 ? 5.119 -2.106 -0.958 1.00 95.44 93 ALA A CA 1
ATOM 711 C C . ALA A 1 93 ? 4.118 -2.428 -2.064 1.00 95.44 93 ALA A C 1
ATOM 713 O O . ALA A 1 93 ? 4.494 -2.593 -3.224 1.00 95.44 93 ALA A O 1
ATOM 714 N N . VAL A 1 94 ? 2.839 -2.481 -1.699 1.00 96.19 94 VAL A N 1
ATOM 715 C CA . VAL A 1 94 ? 1.720 -2.655 -2.629 1.00 96.19 94 VAL A CA 1
ATOM 716 C C . VAL A 1 94 ? 1.128 -1.284 -2.954 1.00 96.19 94 VAL A C 1
ATOM 718 O O . VAL A 1 94 ? 0.938 -0.457 -2.065 1.00 96.19 94 VAL A O 1
ATOM 721 N N . ILE A 1 95 ? 0.823 -1.044 -4.225 1.00 96.75 95 ILE A N 1
ATOM 722 C CA . ILE A 1 95 ? 0.068 0.126 -4.682 1.00 96.75 95 ILE A CA 1
ATOM 723 C C . ILE A 1 95 ? -1.418 -0.236 -4.668 1.00 96.75 95 ILE A C 1
ATOM 725 O O . ILE A 1 95 ? -1.800 -1.238 -5.261 1.00 96.75 95 ILE A O 1
ATOM 729 N N . GLY A 1 96 ? -2.255 0.555 -3.996 1.00 95.81 96 GLY A N 1
ATOM 730 C CA . GLY A 1 96 ? -3.712 0.368 -3.981 1.00 95.81 96 GLY A CA 1
ATOM 731 C C . GLY A 1 96 ? -4.416 0.845 -5.261 1.00 95.81 96 GLY A C 1
ATOM 732 O O . GLY A 1 96 ? -3.785 1.248 -6.236 1.00 95.81 96 GLY A O 1
ATOM 733 N N . GLY A 1 97 ? -5.744 0.825 -5.239 1.00 96.00 97 GLY A N 1
ATOM 734 C CA . GLY A 1 97 ? -6.617 1.313 -6.301 1.00 96.00 97 GLY A CA 1
ATOM 735 C C . GLY A 1 97 ? -6.892 0.297 -7.410 1.00 96.00 97 GLY A C 1
ATOM 736 O O . GLY A 1 97 ? -6.671 -0.910 -7.262 1.00 96.00 97 GLY A O 1
ATOM 737 N N . ASP A 1 98 ? -7.386 0.807 -8.540 1.00 96.19 98 ASP A N 1
ATOM 738 C CA . ASP A 1 98 ? -7.844 0.010 -9.687 1.00 9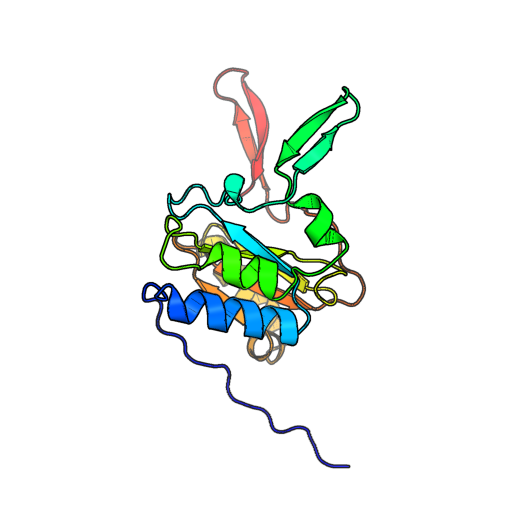6.19 98 ASP A CA 1
ATOM 739 C C . ASP A 1 98 ? -6.778 -0.948 -10.220 1.00 96.19 98 ASP A C 1
ATOM 741 O O . ASP A 1 98 ? -7.072 -2.108 -10.516 1.00 96.19 98 ASP A O 1
ATOM 745 N N . ILE A 1 99 ? -5.515 -0.506 -10.275 1.00 96.81 99 ILE A N 1
ATOM 746 C CA . ILE A 1 99 ? -4.400 -1.330 -10.767 1.00 96.81 99 ILE A CA 1
ATOM 747 C C . ILE A 1 99 ? -4.209 -2.614 -9.953 1.00 96.81 99 ILE A C 1
ATOM 749 O O . ILE A 1 99 ? -3.730 -3.626 -10.470 1.00 96.81 99 ILE A O 1
ATOM 753 N N . SER A 1 100 ? -4.633 -2.585 -8.693 1.00 97.62 100 SER A N 1
ATOM 754 C CA . SER A 1 100 ? -4.577 -3.705 -7.768 1.00 97.62 100 SER A CA 1
ATOM 755 C C . SER A 1 100 ? -5.948 -4.309 -7.522 1.00 97.62 100 SER A C 1
ATOM 757 O O . SER A 1 100 ? -6.150 -4.891 -6.465 1.00 97.62 100 SER A O 1
ATOM 759 N N . GLY A 1 101 ? -6.890 -4.193 -8.465 1.00 96.62 101 GLY A N 1
ATOM 760 C CA . GLY A 1 101 ? -8.227 -4.786 -8.371 1.00 96.62 101 GLY A CA 1
ATOM 761 C C . GLY A 1 101 ? -9.078 -4.161 -7.266 1.00 96.62 101 GLY A C 1
ATOM 762 O O . GLY A 1 101 ? -9.699 -4.892 -6.489 1.00 96.62 101 GLY A O 1
ATOM 763 N N . GLY A 1 102 ? -9.024 -2.832 -7.150 1.00 96.94 102 GLY A N 1
ATOM 764 C CA . GLY A 1 102 ? -9.805 -2.066 -6.181 1.00 96.94 102 GLY A CA 1
ATOM 765 C C . GLY A 1 102 ? -9.324 -2.201 -4.738 1.00 96.94 102 GLY A C 1
ATOM 766 O O . GLY A 1 102 ? -10.129 -2.107 -3.817 1.00 96.94 102 GLY A O 1
ATOM 767 N N . LEU A 1 103 ? -8.034 -2.487 -4.534 1.00 97.44 103 LEU A N 1
ATOM 768 C CA . LEU A 1 103 ? -7.458 -2.624 -3.198 1.00 97.44 103 LEU A CA 1
ATOM 769 C C . LEU A 1 103 ? -7.412 -1.267 -2.485 1.00 97.44 103 LEU A C 1
ATOM 771 O O . LEU A 1 103 ? -6.761 -0.343 -2.965 1.00 97.44 103 LEU A O 1
ATOM 775 N N . GLU A 1 104 ? -7.996 -1.183 -1.299 1.00 96.62 104 GLU A N 1
ATOM 776 C CA . GLU A 1 104 ? -7.840 -0.058 -0.380 1.00 96.62 104 GLU A CA 1
ATOM 777 C C . GLU A 1 104 ? -7.229 -0.542 0.941 1.00 96.62 104 GLU A C 1
ATOM 779 O O . GLU A 1 104 ? -7.346 -1.714 1.315 1.00 96.62 104 GLU A O 1
ATOM 784 N N . ILE A 1 105 ? -6.526 0.366 1.620 1.00 95.94 105 ILE A N 1
ATOM 785 C CA . ILE A 1 105 ? -5.885 0.110 2.907 1.00 95.94 105 ILE A CA 1
ATOM 786 C C . ILE A 1 105 ? -6.319 1.207 3.874 1.00 95.94 105 ILE A C 1
ATOM 788 O O . ILE A 1 105 ? -6.031 2.380 3.633 1.00 95.94 105 ILE A O 1
ATOM 792 N N . ILE A 1 106 ? -6.983 0.831 4.967 1.00 95.56 106 ILE A N 1
ATOM 793 C CA . ILE A 1 106 ? -7.152 1.731 6.113 1.00 95.56 106 ILE A CA 1
ATOM 794 C C . ILE A 1 106 ? -5.896 1.615 6.967 1.00 95.56 106 ILE A C 1
ATOM 796 O O . ILE A 1 106 ? -5.588 0.532 7.463 1.00 95.56 106 ILE A O 1
ATOM 800 N N . ASP A 1 107 ? -5.168 2.716 7.100 1.00 94.38 107 ASP A N 1
ATOM 801 C CA . ASP A 1 107 ? -3.939 2.803 7.886 1.00 94.38 107 ASP A CA 1
ATOM 802 C C . ASP A 1 107 ? -4.254 3.443 9.244 1.00 94.38 107 ASP A C 1
ATOM 804 O O . ASP A 1 107 ? -4.531 4.642 9.322 1.00 94.38 107 ASP A O 1
ATOM 808 N N . PHE A 1 108 ? -4.292 2.626 10.299 1.00 94.88 108 PHE A N 1
ATOM 809 C CA . PHE A 1 108 ? -4.428 3.089 11.676 1.00 94.88 108 PHE A CA 1
ATOM 810 C C . PHE A 1 108 ? -3.041 3.254 12.293 1.00 94.88 108 PHE A C 1
ATOM 812 O O . PHE A 1 108 ? -2.352 2.261 12.530 1.00 94.88 108 PHE A O 1
ATOM 819 N N . ASP A 1 109 ? -2.670 4.484 12.649 1.00 90.50 109 ASP A N 1
ATOM 820 C CA . ASP A 1 109 ? -1.402 4.767 13.332 1.00 90.50 109 ASP A CA 1
ATOM 821 C C . ASP A 1 109 ? -1.373 4.237 14.783 1.00 90.50 109 ASP A C 1
ATOM 823 O O . ASP A 1 109 ? -0.293 3.995 15.332 1.00 90.50 109 ASP A O 1
ATOM 827 N N . THR A 1 110 ? -2.544 4.035 15.410 1.00 90.94 110 THR A N 1
ATOM 828 C CA . THR A 1 110 ? -2.674 3.579 16.805 1.00 90.94 110 THR A CA 1
ATOM 829 C C . THR A 1 110 ? -3.764 2.519 16.999 1.00 90.94 110 THR A C 1
ATOM 831 O O . THR A 1 110 ? -4.827 2.553 16.372 1.00 90.94 110 THR A O 1
ATOM 834 N N . MET A 1 111 ? -3.537 1.600 17.943 1.00 92.94 111 MET A N 1
ATOM 835 C CA . MET A 1 111 ? -4.553 0.623 18.364 1.00 92.94 111 MET A CA 1
ATOM 836 C C . MET A 1 111 ? -5.774 1.270 19.035 1.00 92.94 111 MET A C 1
ATOM 838 O O . MET A 1 111 ? -6.872 0.727 18.951 1.00 92.94 111 MET A O 1
ATOM 842 N N . GLU A 1 112 ? -5.612 2.448 19.647 1.00 93.25 112 GLU A N 1
ATOM 843 C CA . GLU A 1 112 ? -6.707 3.203 20.280 1.00 93.25 112 GLU A CA 1
ATOM 844 C C . GLU A 1 112 ? -7.792 3.626 19.280 1.00 93.25 112 GLU A C 1
ATOM 846 O O . GLU A 1 112 ? -8.950 3.778 19.659 1.00 93.25 112 GLU A O 1
ATOM 851 N N . LEU A 1 113 ? -7.433 3.803 18.004 1.00 93.25 113 LEU A N 1
ATOM 852 C CA . LEU A 1 113 ? -8.386 4.076 16.926 1.00 93.25 113 LEU A CA 1
ATOM 853 C C . LEU A 1 113 ? -8.891 2.791 16.265 1.00 93.25 113 LEU A C 1
ATOM 855 O O . LEU A 1 113 ? -10.054 2.719 15.865 1.00 93.25 113 LEU A O 1
ATOM 859 N N . PHE A 1 114 ? -8.027 1.782 16.149 1.00 95.56 114 PHE A N 1
ATOM 860 C CA . PHE A 1 114 ? -8.370 0.517 15.506 1.00 95.56 114 PHE A CA 1
ATOM 861 C C . PHE A 1 114 ? -9.400 -0.290 16.303 1.00 95.56 114 PHE A C 1
ATOM 863 O O . PHE A 1 114 ? -10.356 -0.790 15.714 1.00 95.56 114 PHE A O 1
ATOM 870 N N . GLU A 1 115 ? -9.241 -0.420 17.623 1.00 95.75 115 GLU A N 1
ATOM 871 C CA . GLU A 1 115 ? -10.113 -1.284 18.432 1.00 95.75 115 GLU A CA 1
ATOM 872 C C . GLU A 1 115 ? -11.585 -0.827 18.434 1.00 95.75 115 GLU A C 1
ATOM 874 O O . GLU A 1 115 ? -12.448 -1.645 18.101 1.00 95.75 115 GLU A O 1
ATOM 879 N N . PRO A 1 116 ? -11.912 0.464 18.665 1.00 95.88 116 PRO A N 1
ATOM 880 C CA . PRO A 1 116 ? -13.293 0.937 18.558 1.00 95.88 116 PRO A CA 1
ATOM 881 C C . PRO A 1 116 ? -13.870 0.782 17.147 1.00 95.88 116 PRO A C 1
ATOM 883 O O . PRO A 1 116 ? -15.049 0.465 16.983 1.00 95.88 116 PRO A O 1
ATOM 886 N N . TRP A 1 117 ? -13.050 0.984 16.108 1.00 96.50 117 TRP A N 1
ATOM 887 C CA . TRP A 1 117 ? -13.470 0.744 14.727 1.00 96.50 117 TRP A CA 1
ATOM 888 C C . TRP A 1 117 ? -13.800 -0.736 14.496 1.00 96.50 117 TRP A C 1
ATOM 890 O O . TRP A 1 117 ? -14.837 -1.049 13.911 1.00 96.50 117 TRP A O 1
ATOM 900 N N . ARG A 1 118 ? -12.961 -1.649 14.995 1.00 96.12 118 ARG A N 1
ATOM 901 C CA . ARG A 1 118 ? -13.151 -3.098 14.875 1.00 96.12 118 ARG A CA 1
ATOM 902 C C . ARG A 1 118 ? -14.443 -3.542 15.554 1.00 96.12 118 ARG A C 1
ATOM 904 O O . ARG A 1 118 ? -15.216 -4.285 14.953 1.00 96.12 118 ARG A O 1
ATOM 911 N N . GLU A 1 119 ? -14.697 -3.070 16.773 1.00 96.38 119 GLU A N 1
ATOM 912 C CA . GLU A 1 119 ? -15.934 -3.343 17.514 1.00 96.38 119 GLU A CA 1
ATOM 913 C C . GLU A 1 119 ? -17.167 -2.822 16.770 1.00 96.38 119 GLU A C 1
ATOM 915 O O . GLU A 1 119 ? -18.158 -3.543 16.622 1.00 96.38 119 GLU A O 1
ATOM 920 N N . LEU A 1 120 ? -17.089 -1.600 16.233 1.00 96.62 120 LEU A N 1
ATOM 921 C CA . LEU A 1 120 ? -18.163 -1.028 15.430 1.00 96.62 120 LEU A CA 1
ATOM 922 C C . LEU A 1 120 ? -18.444 -1.890 14.196 1.00 96.62 120 LEU A C 1
ATOM 924 O O . LEU A 1 120 ? -19.597 -2.250 13.971 1.00 96.62 120 LEU A O 1
ATOM 928 N N . VAL A 1 121 ? -17.421 -2.277 13.430 1.00 95.75 121 VAL A N 1
ATOM 929 C CA . VAL A 1 121 ? -17.586 -3.154 12.259 1.00 95.75 121 VAL A CA 1
ATOM 930 C C . VAL A 1 121 ? -18.200 -4.497 12.657 1.00 95.75 121 VAL A C 1
ATOM 932 O O . VAL A 1 121 ? -19.171 -4.920 12.029 1.00 95.75 121 VAL A O 1
ATOM 935 N N . ALA A 1 122 ? -17.710 -5.129 13.728 1.00 95.06 122 ALA A N 1
ATOM 936 C CA . ALA A 1 122 ? -18.240 -6.400 14.223 1.00 95.06 122 ALA A CA 1
ATOM 937 C C . ALA A 1 122 ? -19.718 -6.302 14.636 1.00 95.06 122 ALA A C 1
ATOM 939 O O . ALA A 1 122 ? -20.489 -7.224 14.374 1.00 95.06 122 ALA A O 1
ATOM 940 N N . SER A 1 123 ? -20.128 -5.173 15.231 1.00 96.44 123 SER A N 1
ATOM 941 C CA . SER A 1 123 ? -21.526 -4.919 15.608 1.00 96.44 123 SER A CA 1
ATOM 942 C C . SER A 1 123 ? -22.467 -4.808 14.405 1.00 96.44 123 SER A C 1
ATOM 944 O O . SER A 1 123 ? -23.648 -5.124 14.520 1.00 96.44 123 SER A O 1
ATOM 946 N N . GLN A 1 124 ? -21.951 -4.365 13.253 1.00 96.38 124 GLN A N 1
ATOM 947 C CA . GLN A 1 124 ? -22.732 -4.224 12.022 1.00 96.38 124 GLN A CA 1
ATOM 948 C C . GLN A 1 124 ? -22.746 -5.522 11.213 1.00 96.38 124 GLN A C 1
ATOM 950 O O . GLN A 1 124 ? -23.762 -5.876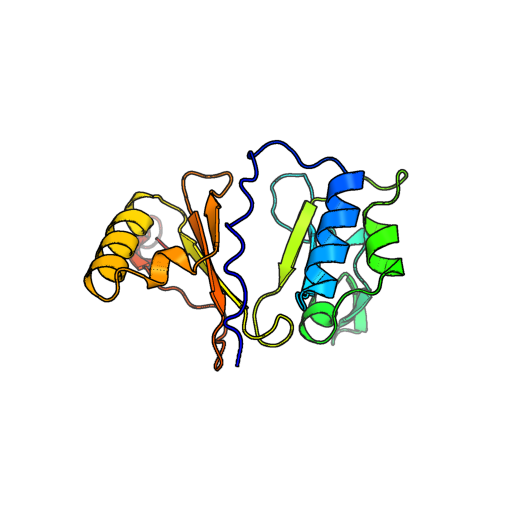 10.616 1.00 96.38 124 GLN A O 1
ATOM 955 N N . ASN A 1 125 ? -21.616 -6.229 11.168 1.00 93.81 125 ASN A N 1
ATOM 956 C CA . ASN A 1 125 ? -21.494 -7.513 10.502 1.00 93.81 125 ASN A CA 1
ATOM 957 C C . ASN A 1 125 ? -20.324 -8.308 11.086 1.00 93.81 125 ASN A C 1
ATOM 959 O O . ASN A 1 125 ? -19.154 -8.007 10.841 1.00 93.81 125 ASN A O 1
ATOM 963 N N . THR A 1 126 ? -20.657 -9.382 11.791 1.00 89.44 126 THR A N 1
ATOM 964 C CA . THR A 1 126 ? -19.686 -10.237 12.475 1.00 89.44 126 THR A CA 1
ATOM 965 C C . THR A 1 126 ? -18.738 -10.971 11.527 1.00 89.44 126 THR A C 1
ATOM 967 O O . THR A 1 126 ? -17.631 -11.295 11.929 1.00 89.44 126 THR A O 1
ATOM 970 N N . THR A 1 127 ? -19.132 -11.193 10.270 1.00 93.00 127 THR A N 1
ATOM 971 C CA . THR A 1 127 ? -18.353 -11.981 9.294 1.00 93.00 127 THR A CA 1
ATOM 972 C C . THR A 1 127 ? -17.419 -11.141 8.427 1.00 93.00 127 THR A C 1
ATOM 974 O O . THR A 1 127 ? -16.584 -11.686 7.709 1.00 93.00 127 THR A O 1
ATOM 977 N N . VAL A 1 128 ? -17.557 -9.808 8.435 1.00 92.88 128 VAL A N 1
ATOM 978 C CA . VAL A 1 128 ? -16.733 -8.942 7.574 1.00 92.88 128 VAL A CA 1
ATOM 979 C C . VAL A 1 128 ? -15.272 -9.016 7.980 1.00 92.88 128 VAL A C 1
ATOM 981 O O . VAL A 1 128 ? -14.428 -9.157 7.101 1.00 92.88 128 VAL A O 1
ATOM 984 N N . LEU A 1 129 ? -14.980 -8.966 9.283 1.00 92.81 129 LEU A N 1
ATOM 985 C CA . LEU A 1 129 ? -13.609 -8.991 9.795 1.00 92.81 129 LEU A CA 1
ATOM 986 C C . LEU A 1 129 ? -12.855 -10.260 9.376 1.00 92.81 129 LEU A C 1
ATOM 988 O O . LEU A 1 129 ? -11.684 -10.163 9.021 1.00 92.81 129 LEU A O 1
ATOM 992 N N . ASP A 1 130 ? -13.539 -11.406 9.302 1.00 92.69 130 ASP A N 1
ATOM 993 C CA . ASP A 1 130 ? -12.962 -12.691 8.871 1.00 92.69 130 ASP A CA 1
ATOM 994 C C . ASP A 1 130 ? -12.501 -12.687 7.405 1.00 92.69 130 ASP A C 1
ATOM 996 O O . ASP A 1 130 ? -11.746 -13.555 6.970 1.00 92.69 130 ASP A O 1
ATOM 1000 N N . ARG A 1 131 ? -12.972 -11.714 6.618 1.00 93.75 131 ARG A N 1
ATOM 1001 C CA . ARG A 1 131 ? -12.649 -11.560 5.196 1.00 93.75 131 ARG A CA 1
ATOM 1002 C C . ARG A 1 131 ? -11.596 -10.486 4.935 1.00 93.75 131 ARG A C 1
ATOM 1004 O O . ARG A 1 131 ? -11.221 -10.291 3.777 1.00 93.75 131 ARG A O 1
ATOM 1011 N N . LEU A 1 132 ? -11.158 -9.766 5.968 1.00 95.00 132 LEU A N 1
ATOM 1012 C CA . LEU A 1 132 ? -10.155 -8.711 5.855 1.00 95.00 132 LEU A CA 1
ATOM 1013 C C . LEU A 1 132 ? -8.758 -9.276 6.086 1.00 95.00 132 LEU A C 1
ATOM 1015 O O . LEU A 1 132 ? -8.558 -10.181 6.893 1.00 95.00 132 LEU A O 1
ATOM 1019 N N . VAL A 1 133 ? -7.771 -8.690 5.413 1.00 95.50 133 VAL A N 1
ATOM 1020 C CA . VAL A 1 133 ? -6.365 -8.936 5.744 1.00 95.50 133 VAL A CA 1
ATOM 1021 C C . VAL A 1 133 ? -5.920 -7.837 6.704 1.00 95.50 133 VAL A C 1
ATOM 1023 O O . VAL A 1 133 ? -5.918 -6.657 6.351 1.00 95.50 133 VAL A O 1
ATOM 1026 N N . LEU A 1 134 ? -5.574 -8.236 7.926 1.00 95.00 134 LEU A N 1
ATOM 1027 C CA . LEU A 1 134 ? -5.099 -7.355 8.990 1.00 95.00 134 LEU A CA 1
ATOM 1028 C C . LEU A 1 134 ? -3.590 -7.537 9.146 1.00 95.00 134 LEU A C 1
ATOM 1030 O O . LEU A 1 134 ? -3.121 -8.655 9.351 1.00 95.00 134 LEU A O 1
ATOM 1034 N N . VAL A 1 135 ? -2.831 -6.449 9.035 1.00 93.19 135 VAL A N 1
ATOM 1035 C CA . VAL A 1 135 ? -1.368 -6.476 9.155 1.00 93.19 135 VAL A CA 1
ATOM 1036 C C . VAL A 1 135 ? -0.938 -5.472 10.208 1.00 93.19 135 VAL A C 1
ATOM 1038 O O . VAL A 1 135 ? -1.144 -4.269 10.050 1.00 93.19 135 VAL A O 1
ATOM 1041 N N . GLN A 1 136 ? -0.306 -5.960 11.273 1.00 91.50 136 GLN A N 1
ATOM 1042 C CA . GLN A 1 136 ? 0.271 -5.091 12.290 1.00 91.50 136 GLN A CA 1
ATOM 1043 C C . GLN A 1 136 ? 1.417 -4.278 11.678 1.00 91.50 136 GLN A C 1
ATOM 1045 O O . GLN A 1 136 ? 2.326 -4.831 11.054 1.00 91.50 136 GLN A O 1
ATOM 1050 N N . SER A 1 137 ? 1.376 -2.955 11.840 1.00 85.50 137 SER A N 1
ATOM 1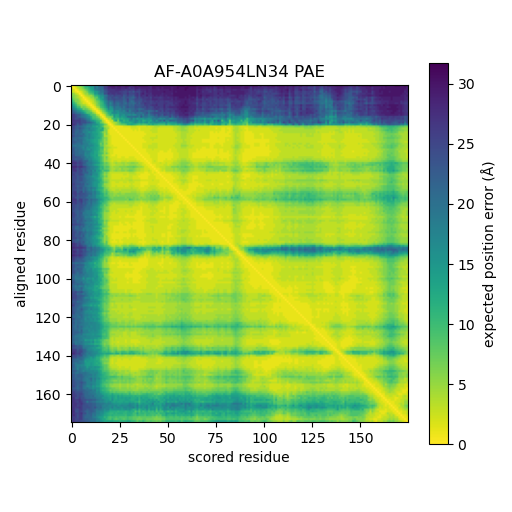051 C CA . SER A 1 137 ? 2.459 -2.100 11.356 1.00 85.50 137 SER A CA 1
ATOM 1052 C C . SER A 1 137 ? 3.672 -2.168 12.310 1.00 85.50 137 SER A C 1
ATOM 1054 O O . SER A 1 137 ? 3.535 -2.606 13.451 1.00 85.50 137 SER A O 1
ATOM 1056 N N . PRO A 1 138 ? 4.878 -1.718 11.906 1.00 80.69 138 PRO A N 1
ATOM 1057 C CA . PRO A 1 138 ? 6.041 -1.682 12.807 1.00 80.69 138 PRO A CA 1
ATOM 1058 C C . PRO A 1 138 ? 5.878 -0.745 14.016 1.00 80.69 138 PRO A C 1
ATOM 1060 O O . PRO A 1 138 ? 6.602 -0.856 15.002 1.00 80.69 138 PRO A O 1
ATOM 1063 N N . ARG A 1 139 ? 4.961 0.222 13.918 1.00 81.44 139 ARG A N 1
ATOM 1064 C CA . ARG A 1 139 ? 4.504 1.068 15.029 1.00 81.44 139 ARG A CA 1
ATOM 1065 C C . ARG A 1 139 ? 3.199 0.468 15.576 1.00 81.44 139 ARG A C 1
ATOM 1067 O O . ARG A 1 139 ? 2.606 -0.334 14.864 1.00 81.44 139 ARG A O 1
ATOM 1074 N N . PRO A 1 140 ? 2.744 0.792 16.801 1.00 83.88 140 PRO A N 1
ATOM 1075 C CA . PRO A 1 140 ? 1.599 0.128 17.445 1.00 83.88 140 PRO A CA 1
ATOM 1076 C C . PRO A 1 140 ? 0.240 0.476 16.796 1.00 83.88 140 PRO A C 1
ATOM 1078 O O . PRO A 1 140 ? -0.652 1.021 17.438 1.00 83.88 140 PRO A O 1
ATOM 1081 N N . GLY A 1 141 ? 0.096 0.143 15.520 1.00 91.56 141 GLY A N 1
ATOM 1082 C CA . GLY A 1 141 ? -1.017 0.430 14.635 1.00 91.56 141 GLY A CA 1
ATOM 1083 C C . GLY A 1 141 ? -1.288 -0.750 13.702 1.00 91.56 141 GLY A C 1
ATOM 1084 O O . GLY A 1 141 ? -0.592 -1.772 13.740 1.00 91.56 141 GLY A O 1
ATOM 1085 N N . MET A 1 142 ? -2.305 -0.611 12.860 1.00 95.62 142 MET A N 1
ATOM 1086 C CA . MET A 1 142 ? -2.878 -1.702 12.077 1.00 95.62 142 MET A CA 1
ATOM 1087 C C . MET A 1 142 ? -3.215 -1.238 10.665 1.00 95.62 142 MET A C 1
ATOM 1089 O O . MET A 1 142 ? -3.868 -0.217 10.476 1.00 95.62 142 MET A O 1
ATOM 1093 N N . HIS A 1 143 ? -2.832 -2.025 9.668 1.00 95.94 143 HIS A N 1
ATOM 1094 C CA . HIS A 1 143 ? -3.334 -1.869 8.312 1.00 95.94 143 HIS A CA 1
ATOM 1095 C C . HIS A 1 143 ? -4.492 -2.839 8.075 1.00 95.94 143 HIS A C 1
ATOM 1097 O O . HIS A 1 143 ? -4.372 -4.039 8.330 1.00 95.94 143 HIS A O 1
ATOM 1103 N N . VAL A 1 144 ? -5.588 -2.328 7.523 1.00 96.94 144 VAL A N 1
ATOM 1104 C CA . VAL A 1 144 ? -6.765 -3.110 7.137 1.00 96.94 144 VAL A CA 1
ATOM 1105 C C . VAL A 1 144 ? -6.895 -3.093 5.624 1.00 96.94 144 VAL A C 1
ATOM 1107 O O . VAL A 1 144 ? -7.239 -2.068 5.038 1.00 96.94 144 VAL A O 1
ATOM 1110 N N . TYR A 1 145 ? -6.641 -4.229 4.989 1.00 96.94 145 TYR A N 1
ATOM 1111 C CA . TYR A 1 145 ? -6.720 -4.382 3.541 1.00 96.94 145 TYR A CA 1
ATOM 1112 C C . TYR A 1 145 ? -8.087 -4.941 3.145 1.00 96.94 145 TYR A C 1
ATOM 1114 O O . TYR A 1 145 ? -8.534 -5.964 3.671 1.00 96.94 145 TYR A O 1
ATOM 1122 N N . TYR A 1 146 ? -8.729 -4.296 2.173 1.00 96.06 146 TYR A N 1
ATOM 1123 C CA . TYR A 1 146 ? -10.007 -4.727 1.607 1.00 96.06 146 TYR A CA 1
ATOM 1124 C C . TYR A 1 146 ? -10.100 -4.375 0.122 1.00 96.06 146 TYR A C 1
ATOM 1126 O O . TYR A 1 146 ? -9.306 -3.598 -0.405 1.00 96.06 146 TYR A O 1
ATOM 1134 N N . ARG A 1 147 ? -11.073 -4.965 -0.578 1.00 95.44 147 ARG A N 1
ATOM 1135 C CA . ARG A 1 147 ? -11.353 -4.659 -1.986 1.00 95.44 147 ARG A CA 1
ATOM 1136 C C . ARG A 1 147 ? -12.709 -3.987 -2.128 1.00 95.44 147 ARG A C 1
ATOM 1138 O O . ARG A 1 147 ? -13.676 -4.411 -1.498 1.00 95.44 147 ARG A O 1
ATOM 1145 N N . THR A 1 148 ? -12.777 -2.991 -3.000 1.00 94.75 148 THR A N 1
ATOM 1146 C CA . THR A 1 148 ? -14.000 -2.281 -3.384 1.00 94.75 148 THR A CA 1
ATOM 1147 C C . THR A 1 148 ? -14.108 -2.193 -4.905 1.00 94.75 148 THR A C 1
ATOM 1149 O O . THR A 1 148 ? -13.108 -2.217 -5.615 1.00 94.75 148 THR A O 1
ATOM 1152 N N . ILE A 1 149 ? -15.333 -2.095 -5.418 1.00 95.31 149 ILE A N 1
ATOM 1153 C CA . ILE A 1 149 ? -15.594 -1.874 -6.849 1.00 95.31 149 ILE A CA 1
ATOM 1154 C C . ILE A 1 149 ? -15.512 -0.390 -7.244 1.00 95.31 149 ILE A C 1
ATOM 1156 O O . ILE A 1 149 ? -15.510 -0.083 -8.431 1.00 95.31 149 ILE A O 1
ATOM 1160 N N . VAL A 1 150 ? -15.458 0.521 -6.266 1.00 93.94 150 VAL A N 1
ATOM 1161 C CA . VAL A 1 150 ? -15.309 1.970 -6.481 1.00 93.94 150 VAL A CA 1
ATOM 1162 C C . VAL A 1 150 ? -14.192 2.492 -5.570 1.00 93.94 150 VAL A C 1
ATOM 1164 O O . VAL A 1 150 ? -14.485 3.104 -4.542 1.00 93.94 150 VAL A O 1
ATOM 1167 N N . PRO A 1 151 ? -12.915 2.194 -5.869 1.00 90.62 151 PRO A N 1
ATOM 1168 C CA . PRO A 1 151 ? -11.808 2.701 -5.072 1.00 90.62 151 PRO A CA 1
ATOM 1169 C C . PRO A 1 151 ? -11.692 4.220 -5.200 1.00 90.62 151 PRO A C 1
ATOM 1171 O O . PRO A 1 151 ? -12.004 4.821 -6.229 1.00 90.62 151 PRO A O 1
ATOM 1174 N N . THR A 1 152 ? -11.218 4.842 -4.134 1.00 90.06 152 THR A N 1
ATOM 1175 C CA . THR A 1 152 ? -11.104 6.287 -3.979 1.00 90.06 152 THR A CA 1
ATOM 1176 C C . THR A 1 152 ? -9.650 6.703 -3.764 1.00 90.06 152 THR A C 1
ATOM 1178 O O . THR A 1 152 ? -8.765 5.893 -3.487 1.00 90.06 152 THR A O 1
ATOM 1181 N N . SER A 1 153 ? -9.366 7.995 -3.943 1.00 87.06 153 SER A N 1
ATOM 1182 C CA . SER A 1 153 ? -8.055 8.549 -3.602 1.00 87.06 153 SER A CA 1
ATOM 1183 C C . SER A 1 153 ? -7.863 8.632 -2.088 1.00 87.06 153 SER A C 1
ATOM 1185 O O . SER A 1 153 ? -8.836 8.730 -1.345 1.00 87.06 153 SER A O 1
ATOM 1187 N N . ASN A 1 154 ? -6.606 8.734 -1.649 1.00 90.06 154 ASN A N 1
ATOM 1188 C CA . ASN A 1 154 ? -6.239 8.927 -0.245 1.00 90.06 154 ASN A CA 1
ATOM 1189 C C . ASN A 1 154 ? -7.114 9.973 0.465 1.00 90.06 154 ASN A C 1
ATOM 1191 O O . ASN A 1 154 ? -7.199 11.127 0.035 1.00 90.06 154 ASN A O 1
ATOM 1195 N N . TYR A 1 155 ? -7.702 9.573 1.591 1.00 91.25 155 TYR A N 1
ATOM 1196 C CA . TYR A 1 155 ? -8.595 10.406 2.383 1.00 91.25 155 TYR A CA 1
ATOM 1197 C C . TYR A 1 155 ? -8.294 10.267 3.879 1.00 91.25 155 TYR A C 1
ATOM 1199 O O . TYR A 1 155 ? -8.007 9.179 4.373 1.00 91.25 155 TYR A O 1
ATOM 1207 N N . LYS A 1 156 ? -8.351 11.383 4.616 1.00 92.75 156 LYS A N 1
ATOM 1208 C CA . LYS A 1 156 ? -8.141 11.394 6.071 1.00 92.75 156 LYS A CA 1
ATOM 1209 C C . LYS A 1 156 ? -9.451 11.061 6.779 1.00 92.75 156 LYS A C 1
ATOM 1211 O O . LYS A 1 156 ? -10.372 11.873 6.754 1.00 92.75 156 LYS A O 1
ATOM 1216 N N . LEU A 1 157 ? -9.513 9.900 7.430 1.00 92.81 157 LEU A N 1
ATOM 1217 C CA . LEU A 1 157 ? -10.727 9.418 8.103 1.00 92.81 157 LEU A CA 1
ATOM 1218 C C . LEU A 1 157 ? -10.883 9.948 9.534 1.00 92.81 157 LEU A C 1
ATOM 1220 O O . LEU A 1 157 ? -12.006 10.161 9.982 1.00 92.81 157 LEU A O 1
ATOM 1224 N N . ALA A 1 158 ? -9.774 10.209 10.229 1.00 91.56 158 ALA A N 1
ATOM 1225 C CA . ALA A 1 158 ? -9.775 10.700 11.601 1.00 91.56 158 ALA A CA 1
ATOM 1226 C C . ALA A 1 158 ? -8.890 11.946 11.728 1.00 91.56 158 ALA A C 1
ATOM 1228 O O . ALA A 1 158 ? -7.725 11.963 11.328 1.00 91.56 158 ALA A O 1
ATOM 1229 N N . THR A 1 159 ? -9.459 13.022 12.275 1.00 92.44 159 THR A N 1
ATOM 1230 C CA . THR A 1 159 ? -8.714 14.250 12.568 1.00 92.44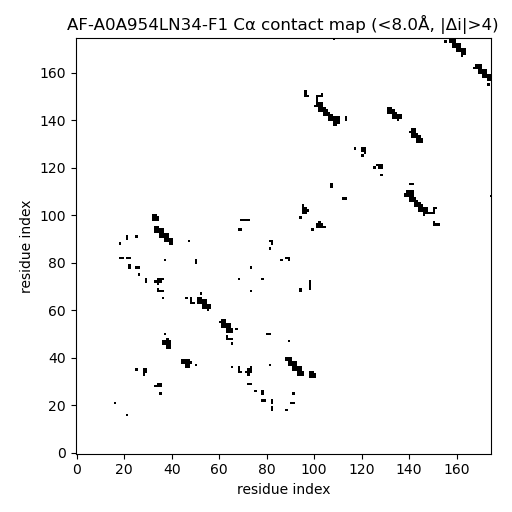 159 THR A CA 1
ATOM 1231 C C . THR A 1 159 ? -9.184 14.868 13.870 1.00 92.44 159 THR A C 1
ATOM 1233 O O . THR A 1 159 ? -10.371 14.829 14.186 1.00 92.44 159 THR A O 1
ATOM 1236 N N . ARG A 1 160 ? -8.266 15.525 14.569 1.00 90.38 160 ARG A N 1
ATOM 1237 C CA . ARG A 1 160 ? -8.539 16.374 15.728 1.00 90.38 160 ARG A CA 1
ATOM 1238 C C . ARG A 1 160 ? -8.160 17.816 15.409 1.00 90.38 160 ARG A C 1
ATOM 1240 O O . ARG A 1 160 ? -7.223 18.067 14.652 1.00 90.38 160 ARG A O 1
ATOM 1247 N N . ILE A 1 161 ? -8.866 18.764 16.020 1.00 94.25 161 ILE A N 1
ATOM 1248 C CA . ILE A 1 161 ? -8.437 20.164 16.055 1.00 94.25 161 ILE A CA 1
ATOM 1249 C C . ILE A 1 161 ? -7.428 20.332 17.195 1.00 94.25 161 ILE A C 1
ATOM 1251 O O . ILE A 1 161 ? -7.683 19.934 18.334 1.00 94.25 161 ILE A O 1
ATOM 1255 N N . GLU A 1 162 ? -6.275 20.911 16.891 1.00 93.44 162 GLU A N 1
ATOM 1256 C CA . GLU A 1 162 ? -5.287 21.341 17.878 1.00 93.44 162 GLU A CA 1
ATOM 1257 C C . GLU A 1 162 ? -4.921 22.807 17.653 1.00 93.44 162 GLU A C 1
ATOM 1259 O O . GLU A 1 162 ? -5.064 23.320 16.546 1.00 93.44 162 GLU A O 1
ATOM 1264 N N . MET A 1 163 ? -4.476 23.486 18.707 1.00 92.62 163 MET A N 1
ATOM 1265 C CA . MET A 1 163 ? -3.997 24.861 18.598 1.00 92.62 163 MET A CA 1
ATOM 1266 C C . MET A 1 163 ? -2.532 24.826 18.189 1.00 92.62 163 MET A C 1
ATOM 1268 O O . MET A 1 163 ? -1.728 24.129 18.811 1.00 92.62 163 MET A O 1
ATOM 1272 N N . ASP A 1 164 ? -2.195 25.552 17.133 1.00 89.94 164 ASP A N 1
ATOM 1273 C CA . ASP A 1 164 ? -0.819 25.699 16.702 1.00 89.94 164 ASP A CA 1
ATOM 1274 C C . ASP A 1 164 ? -0.026 26.495 17.760 1.00 89.94 164 ASP A C 1
ATOM 1276 O O . ASP A 1 164 ? -0.440 27.598 18.122 1.00 89.94 164 ASP A O 1
ATOM 1280 N N . PRO A 1 165 ? 1.080 25.953 18.295 1.00 88.38 165 PRO A N 1
ATOM 1281 C CA . PRO A 1 165 ? 1.799 26.586 19.397 1.00 88.38 165 PRO A CA 1
ATOM 1282 C C . PRO A 1 165 ? 2.541 27.869 18.993 1.00 88.38 165 PRO A C 1
ATOM 1284 O O . PRO A 1 165 ? 2.852 28.669 19.869 1.00 88.38 165 PRO A O 1
ATOM 1287 N N . GLU A 1 166 ? 2.816 28.083 17.702 1.00 91.44 166 GLU A N 1
ATOM 1288 C CA . GLU A 1 166 ? 3.502 29.285 17.209 1.00 91.44 166 GLU A CA 1
ATOM 1289 C C . G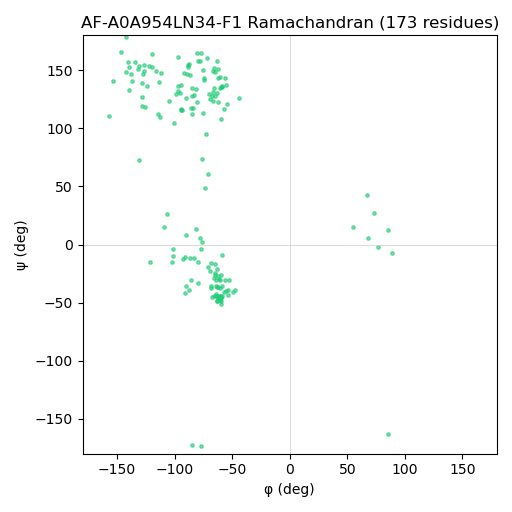LU A 1 166 ? 2.508 30.388 16.840 1.00 91.44 166 GLU A C 1
ATOM 1291 O O . GLU A 1 166 ? 2.724 31.561 17.141 1.00 91.44 166 GLU A O 1
ATOM 1296 N N . THR A 1 167 ? 1.404 30.016 16.191 1.00 91.88 167 THR A N 1
ATOM 1297 C CA . THR A 1 167 ? 0.442 30.981 15.632 1.00 91.88 167 THR A CA 1
ATOM 1298 C C . THR A 1 167 ? -0.822 31.153 16.473 1.00 91.88 167 THR A C 1
ATOM 1300 O O . THR A 1 167 ? -1.578 32.098 16.255 1.00 91.88 167 THR A O 1
ATOM 1303 N N . GLY A 1 168 ? -1.093 30.243 17.414 1.00 91.50 168 GLY A N 1
ATOM 1304 C CA . GLY A 1 168 ? -2.324 30.215 18.209 1.00 91.50 168 GLY A CA 1
ATOM 1305 C C . GLY A 1 168 ? -3.583 29.865 17.408 1.00 91.50 168 GLY A C 1
ATOM 1306 O O . GLY A 1 168 ? -4.687 29.931 17.946 1.00 91.50 168 GLY A O 1
ATOM 1307 N N . MET A 1 169 ? -3.451 29.508 16.127 1.00 91.38 169 MET A N 1
ATOM 1308 C CA . MET A 1 169 ? -4.585 29.209 15.254 1.00 91.38 169 MET A CA 1
ATOM 1309 C C . MET A 1 169 ? -4.971 27.724 15.307 1.00 91.38 169 MET A C 1
ATOM 1311 O O . MET A 1 169 ? -4.099 26.863 15.444 1.00 91.38 169 MET A O 1
ATOM 1315 N N . PRO A 1 170 ? -6.265 27.383 15.169 1.00 93.00 170 PRO A N 1
ATOM 1316 C CA . PRO A 1 170 ? -6.691 25.993 15.097 1.00 93.00 170 PRO A CA 1
ATOM 1317 C C . PRO A 1 170 ? -6.182 25.333 13.809 1.00 93.00 170 PRO A C 1
ATOM 1319 O O . PRO A 1 170 ? -6.387 25.843 12.707 1.00 93.00 170 PRO A O 1
ATOM 1322 N N . ARG A 1 171 ? -5.582 24.148 13.936 1.00 92.06 171 ARG A N 1
ATOM 1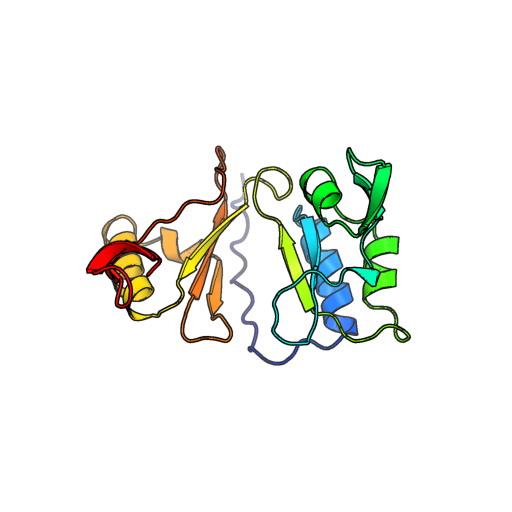323 C CA . ARG A 1 171 ? -5.146 23.302 12.820 1.00 92.06 171 ARG A CA 1
ATOM 1324 C C . ARG A 1 171 ? -5.703 21.887 12.944 1.00 92.06 171 ARG A C 1
ATOM 1326 O O . ARG A 1 171 ? -5.920 21.379 14.043 1.00 92.06 171 ARG A O 1
ATOM 1333 N N . LYS A 1 172 ? -5.938 21.232 11.803 1.00 91.25 172 LYS A N 1
ATOM 1334 C CA . LYS A 1 172 ? -6.358 19.824 11.758 1.00 91.25 172 LYS A CA 1
ATOM 1335 C C . LYS A 1 172 ? -5.133 18.917 11.794 1.00 91.25 172 LYS A C 1
ATOM 1337 O O . LYS A 1 172 ? -4.345 18.910 10.849 1.00 91.25 172 LYS A O 1
ATOM 1342 N N . LYS A 1 173 ? -5.025 18.105 12.838 1.00 87.81 173 LYS A N 1
ATOM 1343 C CA . LYS A 1 173 ? -4.053 17.018 12.941 1.00 87.81 173 LYS A CA 1
ATOM 1344 C C . LYS A 1 173 ? -4.726 15.699 12.586 1.00 87.81 173 LYS A C 1
ATOM 1346 O O . LYS A 1 173 ? -5.805 15.411 13.100 1.00 87.81 173 LYS A O 1
ATOM 1351 N N . THR A 1 174 ? -4.111 14.932 11.688 1.00 87.81 174 THR A N 1
ATOM 1352 C CA . THR A 1 174 ? -4.515 13.539 11.449 1.00 87.81 174 THR A CA 1
ATOM 1353 C C . THR A 1 174 ? -4.215 12.731 12.706 1.00 87.81 174 THR A C 1
ATOM 1355 O O . THR A 1 174 ? -3.159 12.940 13.308 1.00 87.81 174 THR A O 1
ATOM 1358 N N . LEU A 1 175 ? -5.170 11.900 13.112 1.00 84.00 175 LEU A N 1
ATOM 1359 C CA . LEU A 1 175 ? -5.035 10.998 14.252 1.00 84.00 175 LEU A CA 1
ATOM 1360 C C . LEU A 1 175 ? -4.456 9.656 13.820 1.00 84.00 175 LEU A C 1
ATOM 1362 O O . LEU A 1 175 ? -4.812 9.236 12.697 1.00 84.00 175 LEU A O 1
#

Sequence (175 aa):
MAEPANLPPPQVDATAVAAPDLLAAATCYVNAGLSVIPISADGSKSPAWRFLPKIRKSNGEWKHSWYPYQSRRPTPAEIESWYSNWGPPCGLAVIGGDISGGLEIIDFDTMELFEPWRELVASQNTTVLDRLVLVQSPRPGMHVYYRTIVPTSNYKLATRIEMDPETGMPRKKTL

Radius of gyration: 19.09 Å; Cα contacts (8 Å, |Δi|>4): 236; chains: 1; bounding box: 47×58×39 Å

Mean predicted aligned error: 8.02 Å

Foldseek 3Di:
DDDPDDDQDDDDDPDPQDLVRQL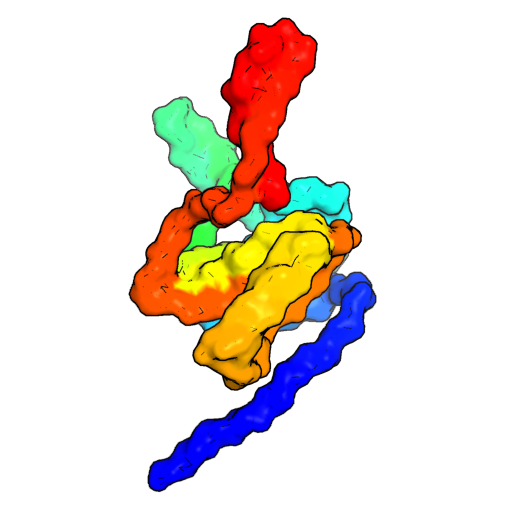VVLVVQVVLQWAKFWAAPPPPRHGPQVLAAWDQDPVRDTGRDPVVSVVEHDDNVSSCVQSPPPDDDTHMDTDADVSRQQKDKDWFQAPVVVVVVVVVVCVVPVCVQSVWDWDQDPHHIIITIDGDPDHDPDDQPDWDWDQDPPPRDTDIDRD

Secondary structure (DSSP, 8-state):
-PPPP-PPPP----S---HHHHHHHHHHHHHTT-EEEEEETTTT--B-GGGSPEEE-TTS-EEE-SGGGGTSPPPHHHHHHHT-TTSPPEEEEEE-BGGGTSEEEEEES-HHHHHHHHHHHHHH-TTTGGGSEEEE-SSS-EEEEEE-SS--------EEEEE-TTT--EEEEE-

Solvent-accessible surface area (backbone atoms only — not comparable to full-atom values): 10690 Å² total; per-residue (Å²): 136,84,80,82,81,83,72,77,79,83,86,75,79,95,63,86,74,49,60,76,49,47,46,52,49,53,52,52,40,44,75,73,43,33,13,55,45,53,15,38,67,80,77,76,73,40,66,35,48,92,76,37,56,68,44,74,44,96,90,68,49,76,41,60,41,68,68,67,44,64,79,41,61,69,52,70,70,56,50,51,60,56,50,34,94,86,51,73,78,55,42,80,44,76,46,61,25,68,59,21,64,11,25,47,70,51,79,33,69,36,49,84,61,42,52,61,51,51,52,51,48,40,75,76,39,70,67,54,66,82,74,44,52,75,44,78,46,101,54,74,16,39,33,41,38,48,72,41,95,77,58,73,76,94,74,87,89,47,70,44,81,43,68,36,90,88,77,68,44,81,40,82,41,77,97